Protein AF-A0AAN7QBL2-F1 (afdb_monomer)

Secondary structure (DSSP, 8-state):
------PPPPPHHHHHHIIIIIS--PPP-PPTT--HHHHHHHH--HHHHHHHHHHHHHHHHHHHHHHHHHHHHHHH-SEEEEEEEEEEEEES---SGGGGGSPPEEEEEEEEEESS--

Mean predicted aligned error: 13.09 Å

Structure (mmCIF, N/CA/C/O backbone):
data_AF-A0AAN7QBL2-F1
#
_entry.id   AF-A0AAN7QBL2-F1
#
loop_
_atom_site.group_PDB
_atom_site.id
_atom_site.type_symbol
_atom_site.label_atom_id
_atom_site.label_alt_id
_atom_site.label_comp_id
_atom_site.label_asym_id
_atom_site.label_entity_id
_atom_site.label_seq_id
_atom_site.pdbx_PDB_ins_code
_atom_site.Cartn_x
_atom_site.Cartn_y
_atom_site.Cartn_z
_atom_site.occupancy
_atom_site.B_iso_or_equiv
_atom_site.auth_seq_id
_atom_site.auth_comp_id
_atom_site.auth_asym_id
_atom_site.auth_atom_id
_atom_site.pdbx_PDB_model_num
ATOM 1 N N . MET A 1 1 ? 47.482 -22.258 -24.207 1.00 45.22 1 MET A N 1
ATOM 2 C CA . MET A 1 1 ? 46.278 -21.575 -24.718 1.00 45.22 1 MET A CA 1
ATOM 3 C C . MET A 1 1 ? 45.122 -22.535 -24.470 1.00 45.22 1 MET A C 1
ATOM 5 O O . MET A 1 1 ? 45.060 -23.550 -25.145 1.00 45.22 1 MET A O 1
ATOM 9 N N . GLN A 1 2 ? 44.365 -22.356 -23.384 1.00 45.69 2 GLN A N 1
ATOM 10 C CA . GLN A 1 2 ? 43.286 -23.287 -23.034 1.00 45.69 2 GLN A CA 1
ATOM 11 C C . GLN A 1 2 ? 42.063 -22.961 -23.891 1.00 45.69 2 GLN A C 1
ATOM 13 O O . GLN A 1 2 ? 41.596 -21.827 -23.910 1.00 45.69 2 GLN A O 1
ATOM 18 N N . GLU A 1 3 ? 41.617 -23.954 -24.648 1.00 55.25 3 GLU A N 1
ATOM 19 C CA . GLU A 1 3 ? 40.467 -23.899 -25.539 1.00 55.25 3 GLU A CA 1
ATOM 20 C C . GLU A 1 3 ? 39.198 -23.974 -24.677 1.00 55.25 3 GLU A C 1
ATOM 22 O O . GLU A 1 3 ? 38.855 -25.026 -24.136 1.00 55.25 3 GLU A O 1
ATOM 27 N N . GLU A 1 4 ? 38.542 -22.834 -24.446 1.00 60.00 4 GLU A N 1
ATOM 28 C CA . GLU A 1 4 ? 37.288 -22.801 -23.693 1.00 60.00 4 GLU A CA 1
ATOM 29 C C . GLU A 1 4 ? 36.194 -23.511 -24.497 1.00 60.00 4 GLU A C 1
ATOM 31 O O . GLU A 1 4 ? 35.662 -22.991 -25.480 1.00 60.00 4 GLU A O 1
ATOM 36 N N . ALA A 1 5 ? 35.861 -24.731 -24.072 1.00 66.69 5 ALA A N 1
ATOM 37 C CA . ALA A 1 5 ? 34.774 -25.516 -24.634 1.00 66.69 5 ALA A CA 1
ATOM 38 C C . ALA A 1 5 ? 33.476 -24.691 -24.667 1.00 66.69 5 ALA A C 1
ATOM 40 O O . ALA A 1 5 ? 33.054 -24.134 -23.650 1.00 66.69 5 ALA A O 1
ATOM 41 N N . ARG A 1 6 ? 32.821 -24.639 -25.836 1.00 64.56 6 ARG A N 1
ATOM 42 C CA . ARG A 1 6 ? 31.492 -24.033 -26.021 1.00 64.56 6 ARG A CA 1
ATOM 43 C C . ARG A 1 6 ? 30.502 -24.663 -25.039 1.00 64.56 6 ARG A C 1
ATOM 45 O O . ARG A 1 6 ? 29.994 -25.756 -25.275 1.00 64.56 6 ARG A O 1
ATOM 52 N N . LYS A 1 7 ? 30.226 -23.974 -23.931 1.00 76.50 7 LYS A N 1
ATOM 53 C CA . LYS A 1 7 ? 29.256 -24.421 -22.927 1.00 76.50 7 LYS A CA 1
ATOM 54 C C . LYS A 1 7 ? 27.856 -24.349 -23.535 1.00 76.50 7 LYS A C 1
ATOM 56 O O . LYS A 1 7 ? 27.382 -23.274 -23.894 1.00 76.50 7 LYS A O 1
ATOM 61 N N . THR A 1 8 ? 27.200 -25.496 -23.665 1.00 79.94 8 THR A N 1
ATOM 62 C CA . THR A 1 8 ? 25.793 -25.587 -24.066 1.00 79.94 8 THR A CA 1
ATOM 63 C C . THR A 1 8 ? 24.906 -24.951 -23.001 1.00 79.94 8 THR A C 1
ATOM 65 O O . THR A 1 8 ? 25.016 -25.287 -21.821 1.00 79.94 8 THR A O 1
ATOM 68 N N . ALA A 1 9 ? 24.019 -24.042 -23.411 1.00 81.56 9 ALA A N 1
ATOM 69 C CA . ALA A 1 9 ? 23.040 -23.443 -22.512 1.00 81.56 9 ALA A CA 1
ATOM 70 C C . ALA A 1 9 ? 22.058 -24.514 -22.015 1.00 81.56 9 ALA A C 1
ATOM 72 O O . ALA A 1 9 ? 21.479 -25.259 -22.806 1.00 81.56 9 ALA A O 1
ATOM 73 N N . VAL A 1 10 ? 21.878 -24.590 -20.698 1.00 84.38 10 VAL A N 1
ATOM 74 C CA . VAL A 1 10 ? 20.962 -25.537 -20.057 1.00 84.38 10 VAL A CA 1
ATOM 75 C C . VAL A 1 10 ? 19.639 -24.824 -19.745 1.00 84.38 10 VAL A C 1
ATOM 77 O O . VAL A 1 10 ? 19.665 -23.696 -19.248 1.00 84.38 10 VAL A O 1
ATOM 80 N N . PRO A 1 11 ? 18.474 -25.454 -19.989 1.00 89.62 11 PRO A N 1
ATOM 81 C CA . PRO A 1 11 ? 17.180 -24.903 -19.599 1.00 89.62 11 PRO A CA 1
ATOM 82 C C . PRO A 1 11 ? 17.080 -24.630 -18.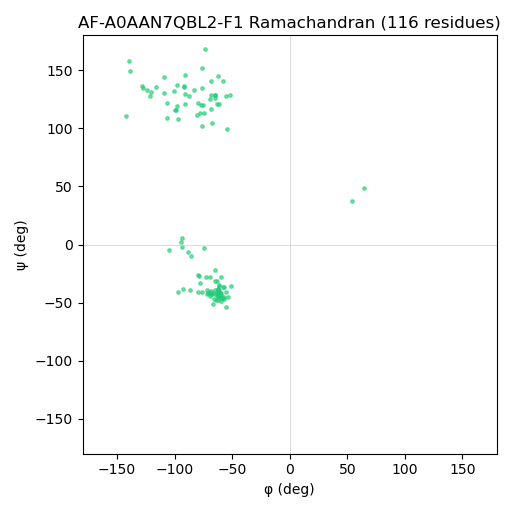091 1.00 89.62 11 PRO A C 1
ATOM 84 O O . PRO A 1 11 ? 17.481 -25.461 -17.273 1.00 89.62 11 PRO A O 1
ATOM 87 N N . TYR A 1 12 ? 16.449 -23.509 -17.721 1.00 87.38 12 TYR A N 1
ATOM 88 C CA . TYR A 1 12 ? 16.247 -23.094 -16.323 1.00 87.38 12 TYR A CA 1
ATOM 89 C C . TYR A 1 12 ? 15.643 -24.198 -15.441 1.00 87.38 12 TYR A C 1
ATOM 91 O O . TYR A 1 12 ? 16.026 -24.343 -14.285 1.00 87.38 12 TYR A O 1
ATOM 99 N N . LEU A 1 13 ? 14.740 -25.019 -15.990 1.00 88.75 13 LEU A N 1
ATOM 100 C CA . LEU A 1 13 ? 14.102 -26.113 -15.255 1.00 88.75 13 LEU A CA 1
ATOM 101 C C . LEU A 1 13 ? 15.109 -27.161 -14.756 1.00 88.75 13 LEU A C 1
ATOM 103 O O . LEU A 1 13 ? 14.988 -27.633 -13.629 1.00 88.75 13 LEU A O 1
ATOM 107 N N . ILE A 1 14 ? 16.098 -27.517 -15.583 1.00 90.00 14 ILE A N 1
ATOM 108 C CA . ILE A 1 14 ? 17.122 -28.507 -15.225 1.00 90.00 14 ILE A CA 1
ATOM 109 C C . ILE A 1 14 ? 18.028 -27.927 -14.138 1.00 90.00 14 ILE A C 1
ATOM 111 O O . ILE A 1 14 ? 18.271 -28.587 -13.132 1.00 90.00 14 ILE A O 1
ATOM 115 N N . TYR A 1 15 ? 18.444 -26.665 -14.294 1.00 88.38 15 TYR A N 1
ATOM 116 C CA . TYR A 1 15 ? 19.174 -25.930 -13.260 1.00 88.38 15 TYR A CA 1
ATOM 117 C C . TYR A 1 15 ? 18.398 -25.912 -11.933 1.00 88.38 15 TYR A C 1
ATOM 119 O O . TYR A 1 15 ? 18.903 -26.363 -10.911 1.00 88.38 15 TYR A O 1
ATOM 127 N N . TYR A 1 16 ? 17.138 -25.475 -11.945 1.00 88.25 16 TYR A N 1
ATOM 128 C CA . TYR A 1 16 ? 16.327 -25.366 -10.735 1.00 88.25 16 TYR A CA 1
ATOM 129 C C . TYR A 1 16 ? 16.148 -26.714 -10.022 1.00 88.25 16 TYR A C 1
ATOM 131 O O . TYR A 1 16 ? 16.293 -26.776 -8.803 1.00 88.25 16 TYR A O 1
ATOM 139 N N . ARG A 1 17 ? 15.881 -27.797 -10.767 1.00 89.25 17 ARG A N 1
ATOM 140 C CA . ARG A 1 17 ? 15.729 -29.149 -10.202 1.00 89.25 17 ARG A CA 1
ATOM 141 C C . ARG A 1 17 ? 17.014 -29.666 -9.571 1.00 89.25 17 ARG A C 1
ATOM 143 O O . ARG A 1 17 ? 16.974 -30.113 -8.434 1.00 89.25 17 ARG A O 1
ATOM 150 N N . ILE A 1 18 ? 18.153 -29.557 -10.258 1.00 90.38 18 ILE A N 1
ATOM 151 C CA . ILE A 1 18 ? 19.443 -30.025 -9.723 1.00 90.38 18 ILE A CA 1
ATOM 152 C C . ILE A 1 18 ? 19.749 -29.342 -8.387 1.00 90.38 18 ILE A C 1
ATOM 154 O O . ILE A 1 18 ? 20.087 -30.008 -7.413 1.00 90.38 18 ILE A O 1
ATOM 158 N N . PHE A 1 19 ? 19.589 -28.020 -8.318 1.00 89.06 19 PHE A N 1
ATOM 159 C CA . PHE A 1 19 ? 19.893 -27.266 -7.105 1.00 89.06 19 PHE A CA 1
ATOM 160 C C . PHE A 1 19 ? 18.879 -27.517 -5.985 1.00 89.06 19 PHE A C 1
ATOM 162 O O . PHE A 1 19 ? 19.279 -27.710 -4.838 1.00 89.06 19 PHE A O 1
ATOM 169 N N . LYS A 1 20 ? 17.582 -27.571 -6.304 1.00 87.50 20 LYS A N 1
ATOM 170 C CA . LYS A 1 20 ? 16.531 -27.755 -5.299 1.00 87.50 20 LYS A CA 1
ATOM 171 C C . LYS A 1 20 ? 16.417 -29.190 -4.791 1.00 87.50 20 LYS A C 1
ATOM 173 O O . LYS A 1 20 ? 16.209 -29.378 -3.603 1.00 87.50 20 LYS A O 1
ATOM 178 N N . GLU A 1 21 ? 16.522 -30.183 -5.666 1.00 86.81 21 GLU A N 1
ATOM 179 C CA . GLU A 1 21 ? 16.313 -31.599 -5.328 1.00 86.81 21 GLU A CA 1
ATOM 180 C C . GLU A 1 21 ? 17.640 -32.314 -5.052 1.00 86.81 21 GLU A C 1
ATOM 182 O O . GLU A 1 21 ? 17.733 -33.081 -4.101 1.00 86.81 21 GLU A O 1
ATOM 187 N N . GLY A 1 22 ? 18.683 -32.043 -5.845 1.00 85.19 22 GLY A N 1
ATOM 188 C CA . GLY A 1 22 ? 19.983 -32.712 -5.719 1.00 85.19 22 GLY A CA 1
ATOM 189 C C . GLY A 1 22 ? 20.863 -32.150 -4.602 1.00 85.19 22 GLY A C 1
ATOM 190 O O . GLY A 1 22 ? 21.498 -32.909 -3.877 1.00 85.19 22 GLY A O 1
ATOM 191 N N . TYR A 1 23 ? 20.881 -30.825 -4.439 1.00 89.12 23 TYR A N 1
ATOM 192 C CA . TYR A 1 23 ? 21.675 -30.149 -3.404 1.00 89.12 23 TYR A CA 1
ATOM 193 C C . TYR A 1 23 ? 20.838 -29.634 -2.225 1.00 89.12 23 TYR A C 1
ATOM 195 O O . TYR A 1 23 ? 21.404 -29.128 -1.259 1.00 89.12 23 TYR A O 1
ATOM 203 N N . ASN A 1 24 ? 19.505 -29.758 -2.289 1.00 86.00 24 ASN A N 1
ATOM 204 C CA . ASN A 1 24 ? 18.566 -29.223 -1.296 1.00 86.00 24 ASN A CA 1
ATOM 205 C C . ASN A 1 24 ? 18.751 -27.716 -1.020 1.00 86.00 24 ASN A C 1
ATOM 207 O O . ASN A 1 24 ? 18.639 -27.245 0.112 1.00 86.00 24 ASN A O 1
ATOM 211 N N . ILE A 1 25 ? 19.064 -26.945 -2.065 1.00 87.12 25 ILE A N 1
ATOM 212 C CA . ILE A 1 25 ? 19.252 -25.495 -1.989 1.00 87.12 25 ILE A CA 1
ATOM 213 C C . ILE A 1 25 ? 17.973 -24.811 -2.473 1.00 87.12 25 ILE A C 1
ATOM 215 O O . ILE A 1 25 ? 17.591 -24.905 -3.642 1.00 87.12 25 ILE A O 1
ATOM 219 N N . SER A 1 26 ? 17.306 -24.079 -1.580 1.00 79.94 26 SER A N 1
ATOM 220 C CA . SER A 1 26 ? 16.176 -23.226 -1.949 1.00 79.94 26 SER A CA 1
ATOM 221 C C . SER A 1 26 ? 16.655 -21.871 -2.470 1.00 79.94 26 SER A C 1
ATOM 223 O O . SER A 1 26 ? 17.457 -21.202 -1.821 1.0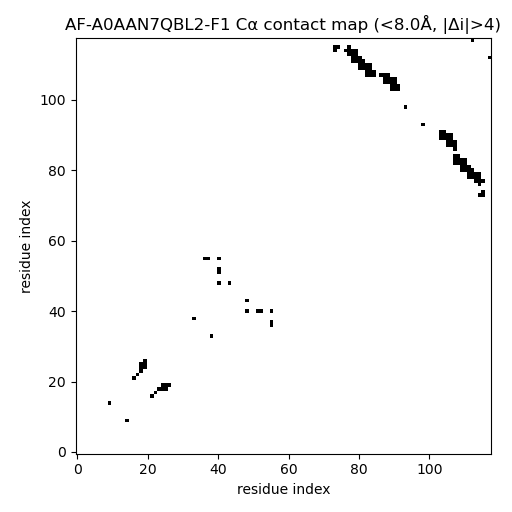0 79.94 26 SER A O 1
ATOM 225 N N . PHE A 1 27 ? 16.099 -21.414 -3.590 1.00 83.31 27 PHE A N 1
ATOM 226 C CA . PHE A 1 27 ? 16.314 -20.051 -4.073 1.00 83.31 27 PHE A CA 1
ATOM 227 C C . PHE A 1 27 ? 15.468 -19.061 -3.270 1.00 83.31 27 PHE A C 1
ATOM 229 O O . PHE A 1 27 ? 14.237 -19.152 -3.258 1.00 83.31 27 PHE A O 1
ATOM 236 N N . TYR A 1 28 ? 16.122 -18.100 -2.613 1.00 81.38 28 TYR A N 1
ATOM 237 C CA . TYR A 1 28 ? 15.425 -17.024 -1.918 1.00 81.38 28 TYR A CA 1
ATOM 238 C C . TYR A 1 28 ? 14.646 -16.176 -2.926 1.00 81.38 28 TYR A C 1
ATOM 240 O O . TYR A 1 28 ? 15.216 -15.606 -3.854 1.00 81.38 28 TYR A O 1
ATOM 248 N N . THR A 1 29 ? 13.331 -16.098 -2.740 1.00 76.75 29 THR A N 1
ATOM 249 C CA . THR A 1 29 ? 12.479 -15.183 -3.499 1.00 76.75 29 THR A CA 1
ATOM 250 C C . THR A 1 29 ? 12.237 -13.957 -2.626 1.00 76.75 29 THR A C 1
ATOM 252 O O . THR A 1 29 ? 11.613 -14.103 -1.570 1.00 76.75 29 THR A O 1
ATOM 255 N N . PRO A 1 30 ? 12.709 -12.761 -3.021 1.00 76.06 30 PRO A N 1
ATOM 256 C CA . PRO A 1 30 ? 12.432 -11.546 -2.271 1.00 76.06 30 PRO A CA 1
ATOM 257 C C . PRO A 1 30 ? 10.921 -11.372 -2.117 1.00 76.06 30 PRO A C 1
ATOM 259 O O . PRO A 1 30 ? 10.176 -11.428 -3.101 1.00 76.06 30 PRO A O 1
ATOM 262 N N . LYS A 1 31 ? 10.447 -11.176 -0.884 1.00 73.81 31 LYS A N 1
ATOM 263 C CA . LYS A 1 31 ? 9.030 -10.881 -0.655 1.00 73.81 31 LYS A CA 1
ATOM 264 C C . LYS A 1 31 ? 8.722 -9.522 -1.292 1.00 73.81 31 LYS A C 1
ATOM 266 O O . LYS A 1 31 ? 9.392 -8.535 -0.996 1.00 73.81 31 LYS A O 1
ATOM 271 N N . LYS A 1 32 ? 7.712 -9.457 -2.164 1.00 67.19 32 LYS A N 1
ATOM 272 C CA . LYS A 1 32 ? 7.228 -8.180 -2.712 1.00 67.19 32 LYS A CA 1
ATOM 273 C C . LYS A 1 32 ? 6.553 -7.367 -1.594 1.00 67.19 32 LYS A C 1
ATOM 275 O O . LYS A 1 32 ? 5.847 -7.947 -0.773 1.00 67.19 32 LYS A O 1
ATOM 280 N N . HIS A 1 33 ? 6.758 -6.046 -1.586 1.00 68.12 33 HIS A N 1
ATOM 281 C CA . HIS A 1 33 ? 6.155 -5.081 -0.645 1.00 68.12 33 HIS A CA 1
ATOM 282 C C . HIS A 1 33 ? 6.551 -5.249 0.835 1.00 68.12 33 HIS A C 1
ATOM 284 O O . HIS A 1 33 ? 5.699 -5.255 1.724 1.00 68.12 33 HIS A O 1
ATOM 290 N N . GLN A 1 34 ? 7.848 -5.369 1.126 1.00 75.38 34 GLN A N 1
ATOM 291 C CA . GLN A 1 34 ? 8.331 -5.260 2.505 1.00 75.38 34 GLN A CA 1
ATOM 292 C C . GLN A 1 34 ? 8.341 -3.793 2.950 1.00 75.38 34 GLN A C 1
ATOM 294 O O . GLN A 1 34 ? 8.797 -2.919 2.218 1.00 75.38 34 GLN A O 1
ATOM 299 N N . CYS A 1 35 ? 7.838 -3.525 4.155 1.00 87.50 35 CYS A N 1
ATOM 300 C CA . CYS A 1 35 ? 7.999 -2.217 4.778 1.00 87.50 35 CYS A CA 1
ATOM 301 C C . CYS A 1 35 ? 9.470 -2.032 5.164 1.00 87.50 35 CYS A C 1
ATOM 303 O O . CYS A 1 35 ? 10.013 -2.852 5.906 1.00 87.50 35 CYS A O 1
ATOM 305 N N . GLU A 1 36 ? 10.086 -0.948 4.691 1.00 87.31 36 GLU A N 1
ATOM 306 C CA . GLU A 1 36 ? 11.492 -0.621 4.958 1.00 87.31 36 GLU A CA 1
ATOM 307 C C . GLU A 1 36 ? 11.790 -0.567 6.457 1.00 87.31 36 GLU A C 1
ATOM 309 O O . GLU A 1 36 ? 12.791 -1.112 6.909 1.00 87.31 36 GLU A O 1
ATOM 314 N N . LEU A 1 37 ? 10.878 0.014 7.244 1.00 89.00 37 LEU A N 1
ATOM 315 C CA . LEU A 1 37 ? 11.040 0.154 8.688 1.00 89.00 37 LEU A CA 1
ATOM 316 C C . LEU A 1 37 ? 11.006 -1.203 9.408 1.00 89.00 37 LEU A C 1
ATOM 318 O O . LEU A 1 37 ? 11.823 -1.446 10.293 1.00 89.00 37 LEU A O 1
ATOM 322 N N . CYS A 1 38 ? 10.105 -2.108 9.013 1.00 89.19 38 CYS A N 1
ATOM 323 C CA . CYS A 1 38 ? 10.053 -3.456 9.584 1.00 89.19 38 CYS A CA 1
ATOM 324 C C . CYS A 1 38 ? 11.288 -4.280 9.206 1.00 89.19 38 CYS A C 1
ATOM 326 O O . CYS A 1 38 ? 11.854 -4.950 10.063 1.00 89.19 38 CYS A O 1
ATOM 328 N N . ALA A 1 39 ? 11.724 -4.205 7.945 1.00 89.44 39 ALA A N 1
ATOM 329 C CA . ALA A 1 39 ? 12.917 -4.911 7.482 1.00 89.44 39 ALA A CA 1
ATOM 330 C C . ALA A 1 39 ? 14.184 -4.393 8.183 1.00 89.44 39 ALA A C 1
ATOM 332 O O . ALA A 1 39 ? 15.001 -5.185 8.647 1.00 89.44 39 ALA A O 1
ATOM 333 N N . ALA A 1 40 ? 14.315 -3.070 8.325 1.00 88.06 40 ALA A N 1
ATOM 334 C CA . ALA A 1 40 ? 15.409 -2.451 9.065 1.00 88.06 40 ALA A CA 1
ATOM 335 C C . ALA A 1 40 ? 15.418 -2.897 10.534 1.00 88.06 40 ALA A C 1
ATOM 337 O O . ALA A 1 40 ? 16.479 -3.220 11.061 1.00 88.06 40 ALA A O 1
ATOM 338 N N . TYR A 1 41 ? 14.247 -2.988 11.176 1.00 89.81 41 TYR A N 1
ATOM 339 C CA . TYR A 1 41 ? 14.139 -3.483 12.548 1.00 89.81 41 TYR A CA 1
ATOM 340 C C . TYR A 1 41 ? 14.555 -4.948 12.690 1.00 89.81 41 TYR A C 1
ATOM 342 O O . TYR A 1 41 ? 15.250 -5.291 13.641 1.00 89.81 41 TYR A O 1
ATOM 350 N N . GLU A 1 42 ? 14.174 -5.823 11.757 1.00 88.19 42 GLU A N 1
ATOM 351 C CA . GLU A 1 42 ? 14.566 -7.238 11.798 1.00 88.19 42 GLU A CA 1
ATOM 352 C C . GLU A 1 42 ? 16.087 -7.424 11.684 1.00 88.19 42 GLU A C 1
ATOM 354 O O . GLU A 1 42 ? 16.655 -8.233 12.421 1.00 88.19 42 GLU A O 1
ATOM 359 N N . ILE A 1 43 ? 16.736 -6.647 10.809 1.00 88.25 43 ILE A N 1
ATOM 360 C CA . ILE A 1 43 ? 18.178 -6.729 10.521 1.00 88.25 43 ILE A CA 1
ATOM 361 C C . ILE A 1 43 ? 19.029 -6.028 11.599 1.00 88.25 43 ILE A C 1
ATOM 363 O O . ILE A 1 43 ? 20.186 -6.394 11.798 1.00 88.25 43 ILE A O 1
ATOM 367 N N . ALA A 1 44 ? 18.477 -5.036 12.302 1.00 88.31 44 ALA A N 1
ATOM 368 C CA . ALA A 1 44 ? 19.202 -4.210 13.266 1.00 88.31 44 ALA A CA 1
ATOM 369 C C . ALA A 1 44 ? 19.781 -4.993 14.464 1.00 88.31 44 ALA A C 1
ATOM 371 O O . ALA A 1 44 ? 19.167 -5.920 15.009 1.00 88.31 44 ALA A O 1
ATOM 372 N N . ASN A 1 45 ? 20.957 -4.553 14.926 1.00 90.38 45 ASN A N 1
ATOM 373 C CA . ASN A 1 45 ? 21.604 -5.055 16.139 1.00 90.38 45 ASN A CA 1
ATOM 374 C C . ASN A 1 45 ? 20.897 -4.538 17.403 1.00 90.38 45 ASN A C 1
ATOM 376 O O . ASN A 1 45 ? 20.089 -3.618 17.339 1.00 90.38 45 ASN A O 1
ATOM 380 N N . ALA A 1 46 ? 21.216 -5.090 18.578 1.00 86.56 46 ALA A N 1
ATOM 381 C CA . ALA A 1 46 ? 20.547 -4.726 19.835 1.00 86.56 46 ALA A CA 1
ATOM 382 C C . ALA A 1 46 ? 20.629 -3.221 20.180 1.00 86.56 46 ALA A C 1
ATOM 384 O O . ALA A 1 46 ? 19.659 -2.659 20.680 1.00 86.56 46 ALA A O 1
ATOM 385 N N . SER A 1 47 ? 21.759 -2.567 19.881 1.00 86.44 47 SER A N 1
ATOM 386 C CA . SER A 1 47 ? 21.935 -1.121 20.091 1.00 86.44 47 SER A CA 1
ATOM 387 C C . SER A 1 47 ? 21.021 -0.309 19.174 1.00 86.44 47 SER A C 1
ATOM 389 O O . SER A 1 47 ? 20.239 0.512 19.646 1.00 86.44 47 SER A O 1
ATOM 391 N N . ASP A 1 48 ? 21.062 -0.605 17.875 1.00 85.38 48 ASP A N 1
ATOM 392 C CA . ASP A 1 48 ? 20.273 0.102 16.866 1.00 85.38 48 ASP A CA 1
ATOM 393 C C . ASP A 1 48 ? 18.778 -0.136 17.083 1.00 85.38 48 ASP A C 1
ATOM 395 O O . ASP A 1 48 ? 17.992 0.802 17.001 1.00 85.38 48 ASP A O 1
ATOM 399 N N . LYS A 1 49 ? 18.386 -1.367 17.454 1.00 88.44 49 LYS A N 1
ATOM 400 C CA . LYS A 1 49 ? 17.009 -1.729 17.816 1.00 88.44 49 LYS A CA 1
ATOM 401 C C . LYS A 1 49 ? 16.456 -0.830 18.902 1.00 88.44 49 LYS A C 1
ATOM 403 O O . LYS A 1 49 ? 15.338 -0.365 18.734 1.00 88.44 49 LYS A O 1
ATOM 408 N N . ASN A 1 50 ? 17.211 -0.551 19.963 1.00 87.38 50 ASN A N 1
ATOM 409 C CA . ASN A 1 50 ? 16.751 0.334 21.036 1.00 87.38 50 ASN A CA 1
ATOM 410 C C . ASN A 1 50 ? 16.462 1.756 20.531 1.00 87.38 50 ASN A C 1
ATOM 412 O O . ASN A 1 50 ? 15.500 2.375 20.981 1.00 87.38 50 ASN A O 1
ATOM 416 N N . GLU A 1 51 ? 17.236 2.251 19.564 1.00 88.56 51 GLU A N 1
ATOM 417 C CA . GLU A 1 51 ? 17.030 3.572 18.963 1.00 88.56 51 GLU A CA 1
ATOM 418 C C . GLU A 1 51 ? 15.785 3.612 18.059 1.00 88.56 51 GLU A C 1
ATOM 420 O O . GLU A 1 51 ? 14.976 4.541 18.124 1.00 88.56 51 GLU A O 1
ATOM 425 N N . ILE A 1 52 ? 15.580 2.576 17.240 1.00 89.50 52 ILE A N 1
ATOM 426 C CA . ILE A 1 52 ? 14.438 2.499 16.314 1.00 89.50 52 ILE A CA 1
ATOM 427 C C . ILE A 1 52 ? 13.164 1.926 16.955 1.00 89.50 52 ILE A C 1
ATOM 429 O O . ILE A 1 52 ? 12.095 2.025 16.345 1.00 89.50 52 ILE A O 1
ATOM 433 N N . ASN A 1 53 ? 13.239 1.369 18.172 1.00 91.25 53 ASN A N 1
ATOM 434 C CA . ASN A 1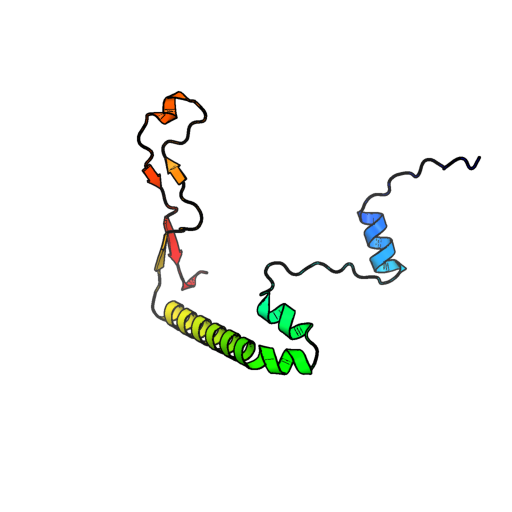 53 ? 12.130 0.666 18.825 1.00 91.25 53 ASN A CA 1
ATOM 435 C C . ASN A 1 53 ? 10.891 1.550 18.958 1.00 91.25 53 ASN A C 1
ATOM 437 O O . ASN A 1 53 ? 9.802 1.145 18.566 1.00 91.25 53 ASN A O 1
ATOM 441 N N . GLY A 1 54 ? 11.060 2.802 19.392 1.00 92.12 54 GLY A N 1
ATOM 442 C CA . GLY A 1 54 ? 9.932 3.726 19.531 1.00 92.12 54 GLY A CA 1
ATOM 443 C C . GLY A 1 54 ? 9.221 4.018 18.202 1.00 92.12 54 GLY A C 1
ATOM 444 O O . GLY A 1 54 ? 7.995 4.128 18.154 1.00 92.12 54 GLY A O 1
ATOM 445 N N . ARG A 1 55 ? 9.964 4.100 17.087 1.00 91.50 55 ARG A N 1
ATOM 446 C CA . ARG A 1 55 ? 9.367 4.268 15.748 1.00 91.50 55 ARG A CA 1
ATOM 447 C C . ARG A 1 55 ? 8.671 2.990 15.283 1.00 91.50 55 ARG A C 1
ATOM 449 O O . ARG A 1 55 ? 7.602 3.073 14.680 1.00 91.50 55 ARG A O 1
ATOM 456 N N . TYR A 1 56 ? 9.258 1.834 15.575 1.00 92.56 56 TYR A N 1
ATOM 457 C CA . TYR A 1 56 ? 8.707 0.523 15.243 1.00 92.56 56 TYR A CA 1
ATOM 458 C C . TYR A 1 56 ? 7.405 0.225 15.993 1.00 92.56 56 TYR A C 1
ATOM 460 O O . TYR A 1 56 ? 6.412 -0.136 15.363 1.00 92.56 56 TYR A O 1
ATOM 468 N N . GLU A 1 57 ? 7.366 0.459 17.302 1.00 93.62 57 GLU A N 1
ATOM 469 C CA . GLU A 1 57 ? 6.164 0.298 18.125 1.00 93.62 57 GLU A CA 1
ATOM 470 C C . GLU A 1 57 ? 5.043 1.228 17.659 1.00 93.62 57 GLU A C 1
ATOM 472 O O . GLU A 1 57 ? 3.906 0.793 17.472 1.00 93.62 57 GLU A O 1
ATOM 477 N N . LYS A 1 58 ? 5.365 2.497 17.371 1.00 94.88 58 LYS A N 1
ATOM 478 C CA . LYS A 1 58 ? 4.391 3.444 16.816 1.00 94.88 58 LYS A CA 1
ATOM 479 C C . LYS A 1 58 ? 3.858 2.989 15.456 1.00 94.88 58 LYS A C 1
ATOM 481 O O . LYS A 1 58 ? 2.654 3.076 15.223 1.00 94.88 58 LYS A O 1
ATOM 486 N N . HIS A 1 59 ? 4.727 2.511 14.564 1.00 93.56 59 HIS A N 1
ATOM 487 C CA . HIS A 1 59 ? 4.325 1.975 13.263 1.00 93.56 59 HIS A CA 1
ATOM 488 C C . HIS A 1 59 ? 3.362 0.790 13.420 1.00 93.56 59 HIS A C 1
ATOM 490 O O . HIS A 1 59 ? 2.323 0.747 12.761 1.00 93.56 59 HIS A O 1
ATOM 496 N N . TRP A 1 60 ? 3.678 -0.142 14.322 1.00 92.25 60 TRP A N 1
ATOM 497 C CA . TRP A 1 60 ? 2.819 -1.285 14.626 1.00 92.25 60 TRP A CA 1
ATOM 498 C C . TRP A 1 60 ? 1.467 -0.872 15.195 1.00 92.25 60 TRP A C 1
ATOM 500 O O . TRP A 1 60 ? 0.440 -1.344 14.712 1.00 92.25 60 TRP A O 1
ATOM 510 N N . LEU A 1 61 ? 1.453 0.065 16.143 1.00 94.94 61 LEU A N 1
ATOM 511 C CA . LEU A 1 61 ? 0.216 0.595 16.705 1.00 94.94 61 LEU A CA 1
ATOM 512 C C . LEU A 1 61 ? -0.659 1.240 15.622 1.00 94.94 61 LEU A C 1
ATOM 514 O O . LEU A 1 61 ? -1.843 0.938 15.518 1.00 94.94 61 LEU A O 1
ATOM 518 N N . GLN A 1 62 ? -0.085 2.101 14.779 1.00 93.06 62 GLN A N 1
ATOM 519 C CA . GLN A 1 62 ? -0.820 2.757 13.692 1.00 93.06 62 GLN A CA 1
ATOM 520 C C . GLN A 1 62 ? -1.380 1.755 12.681 1.00 93.06 62 GLN A C 1
ATOM 522 O O . GLN A 1 62 ? -2.503 1.912 12.203 1.00 93.06 62 GLN A O 1
ATOM 527 N N . LYS A 1 63 ? -0.608 0.714 12.368 1.00 92.62 63 LYS A N 1
ATOM 528 C CA . LYS A 1 63 ? -1.027 -0.379 11.491 1.00 92.62 63 LYS A CA 1
ATOM 529 C C . LYS A 1 63 ? -2.232 -1.123 12.064 1.00 92.62 63 LYS A C 1
ATOM 531 O O . LYS A 1 63 ? -3.172 -1.388 11.317 1.00 92.62 63 LYS A O 1
ATOM 536 N N . ASP A 1 64 ? -2.226 -1.433 13.355 1.00 94.75 64 ASP A N 1
ATOM 537 C CA . ASP A 1 64 ? -3.346 -2.125 13.996 1.00 94.75 64 ASP A CA 1
ATOM 538 C C . ASP A 1 64 ? -4.578 -1.229 14.121 1.00 94.75 64 ASP A C 1
ATOM 540 O O . ASP A 1 64 ? -5.675 -1.667 13.781 1.00 94.75 64 ASP A O 1
ATOM 544 N N . LEU A 1 65 ? -4.405 0.048 14.473 1.00 94.75 65 LEU A N 1
ATOM 5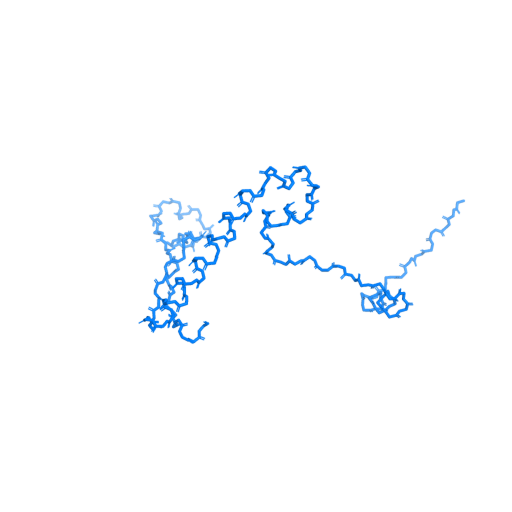45 C CA . LEU A 1 65 ? -5.499 1.023 14.474 1.00 94.75 65 LEU A CA 1
ATOM 546 C C . LEU A 1 65 ? -6.130 1.165 13.082 1.00 94.75 65 LEU A C 1
ATOM 548 O O . LEU A 1 65 ? -7.347 1.100 12.947 1.00 94.75 65 LEU A O 1
ATOM 552 N N . SER A 1 66 ? -5.318 1.281 12.028 1.00 91.69 66 SER A N 1
ATOM 553 C CA . SER A 1 66 ? -5.817 1.373 10.650 1.00 91.69 66 SER A CA 1
ATOM 554 C C . SER A 1 66 ? -6.586 0.119 10.221 1.00 91.69 66 SER A C 1
ATOM 556 O O . SER A 1 66 ? -7.599 0.219 9.530 1.00 91.69 66 SER A O 1
ATOM 558 N N . ARG A 1 67 ? -6.133 -1.069 10.636 1.00 91.50 67 ARG A N 1
ATOM 559 C CA . ARG A 1 67 ? -6.833 -2.332 10.364 1.00 91.50 67 ARG A CA 1
ATOM 560 C C . ARG A 1 67 ? -8.149 -2.432 11.121 1.00 91.50 67 ARG A C 1
ATOM 562 O O . ARG A 1 67 ? -9.123 -2.901 10.540 1.00 91.50 67 ARG A O 1
ATOM 569 N N . LEU A 1 68 ? -8.167 -1.983 12.374 1.00 93.31 68 LEU A N 1
ATOM 570 C CA . LEU A 1 68 ? -9.364 -1.959 13.203 1.00 93.31 68 LEU A CA 1
ATOM 571 C C . LEU A 1 68 ? -10.429 -1.040 12.596 1.00 93.31 68 LEU A C 1
ATOM 573 O O . LEU A 1 68 ? -11.568 -1.463 12.434 1.00 93.31 68 LEU A O 1
ATOM 577 N N . GLU A 1 69 ? -10.057 0.180 12.201 1.00 89.50 69 GLU A N 1
ATOM 578 C CA . GLU A 1 69 ? -10.986 1.102 11.536 1.00 89.50 69 GLU A CA 1
ATOM 579 C C . GLU A 1 69 ? -11.476 0.532 10.201 1.00 89.50 69 GLU A C 1
ATOM 581 O O . GLU A 1 69 ? -12.678 0.476 9.969 1.00 89.50 69 GLU A O 1
ATOM 586 N N . LYS A 1 70 ? -10.585 -0.049 9.384 1.00 86.56 70 LYS A N 1
ATOM 587 C CA . LYS A 1 70 ? -10.994 -0.731 8.145 1.00 86.56 70 LYS A CA 1
ATOM 588 C C . LYS A 1 70 ? -11.993 -1.868 8.399 1.00 86.56 70 LYS A C 1
ATOM 590 O O . LYS A 1 70 ? -12.866 -2.112 7.569 1.00 86.56 70 LYS A O 1
ATOM 595 N N . GLN A 1 71 ? -11.846 -2.608 9.496 1.00 88.06 71 GLN A N 1
ATOM 596 C CA . GLN A 1 71 ? -12.778 -3.677 9.847 1.00 88.06 71 GLN A CA 1
ATOM 597 C C . GLN A 1 71 ? -14.150 -3.116 10.235 1.00 88.06 71 GLN A C 1
ATOM 599 O O . GLN A 1 71 ? -15.157 -3.614 9.740 1.00 88.06 71 GLN A O 1
ATOM 604 N N . LYS A 1 72 ? -14.189 -2.036 11.023 1.00 87.69 72 LYS A N 1
ATOM 605 C CA . LYS A 1 72 ? -15.434 -1.317 11.332 1.00 87.69 72 LYS A CA 1
ATOM 606 C C . LYS A 1 72 ? -16.106 -0.777 10.066 1.00 87.69 72 LYS A C 1
ATOM 608 O O . LYS A 1 72 ? -17.317 -0.913 9.906 1.00 87.69 72 LYS A O 1
ATOM 613 N N . ASP A 1 73 ? -15.326 -0.236 9.131 1.00 84.38 73 ASP A N 1
ATOM 614 C CA . ASP A 1 73 ? -15.845 0.275 7.858 1.00 84.38 73 ASP A CA 1
ATOM 615 C C . ASP A 1 73 ? -16.490 -0.834 7.017 1.00 84.38 73 ASP A C 1
ATOM 617 O O . ASP A 1 73 ? -17.543 -0.620 6.418 1.00 84.38 73 ASP A O 1
ATOM 621 N N . LYS A 1 74 ? -15.910 -2.044 7.014 1.00 83.50 74 LYS A N 1
ATOM 622 C CA . LYS A 1 74 ? -16.499 -3.217 6.343 1.00 83.50 74 LYS A CA 1
ATOM 623 C C . LYS A 1 74 ? -17.841 -3.647 6.939 1.00 83.50 74 LYS A C 1
ATOM 625 O O . LYS A 1 74 ? -18.674 -4.200 6.222 1.00 83.50 74 LYS A O 1
ATOM 630 N N . GLU A 1 75 ? -18.040 -3.437 8.235 1.00 83.12 75 GLU A N 1
ATOM 631 C CA . GLU A 1 75 ? -19.293 -3.766 8.921 1.00 83.12 75 GLU A CA 1
ATOM 632 C C . GLU A 1 75 ? -20.383 -2.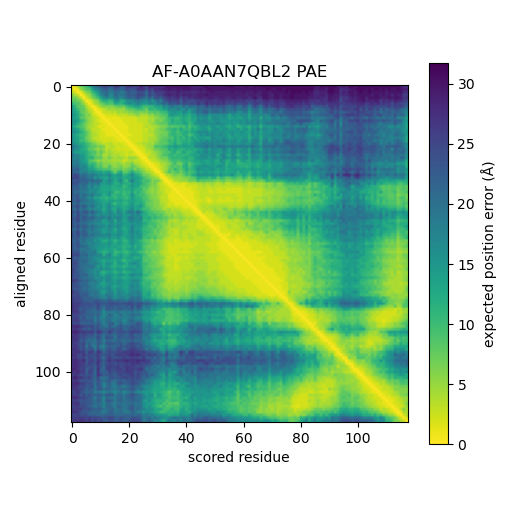719 8.641 1.00 83.12 75 GLU A C 1
ATOM 634 O O . GLU A 1 75 ? -2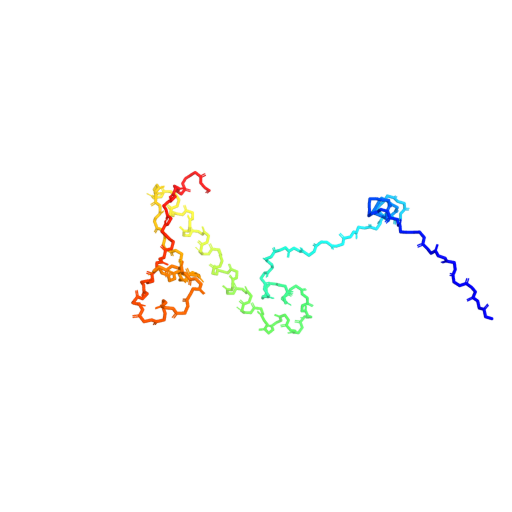1.559 -3.070 8.538 1.00 83.12 75 GLU A O 1
ATOM 639 N N . CYS A 1 76 ? -19.995 -1.451 8.466 1.00 78.81 76 CYS A N 1
ATOM 640 C CA . CYS A 1 76 ? -20.913 -0.318 8.341 1.00 78.81 76 CYS A CA 1
ATOM 641 C C . CYS A 1 76 ? -21.295 0.031 6.890 1.00 78.81 76 CYS A C 1
ATOM 643 O O . CYS A 1 76 ? -22.447 0.378 6.626 1.00 78.81 76 CYS A O 1
ATOM 645 N N . ALA A 1 77 ? -20.359 -0.056 5.939 1.00 72.44 77 ALA A N 1
ATOM 646 C CA . ALA A 1 77 ? -20.551 0.429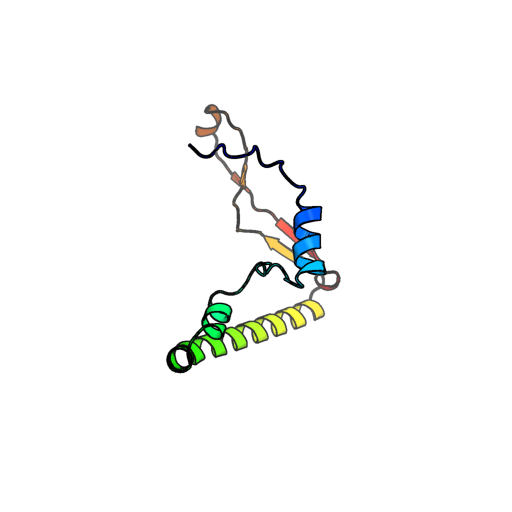 4.573 1.00 72.44 77 ALA A CA 1
ATOM 647 C C . ALA A 1 77 ? -20.501 -0.693 3.527 1.00 72.44 77 ALA A C 1
ATOM 649 O O . ALA A 1 77 ? -19.613 -1.544 3.528 1.00 72.44 77 ALA A O 1
ATOM 650 N N . ASP A 1 78 ? -21.439 -0.654 2.578 1.00 73.38 78 ASP A N 1
ATOM 651 C CA . ASP A 1 78 ? -21.503 -1.628 1.484 1.00 73.38 78 ASP A CA 1
ATOM 652 C C . ASP A 1 78 ? -20.628 -1.237 0.292 1.00 73.38 78 ASP A C 1
ATOM 654 O O . ASP A 1 78 ? -19.977 -2.099 -0.293 1.00 73.38 78 ASP A O 1
ATOM 658 N N . PHE A 1 79 ? -20.575 0.050 -0.063 1.00 84.00 79 PHE A N 1
ATOM 659 C CA . PHE A 1 79 ? -19.885 0.545 -1.257 1.00 84.00 79 PHE A CA 1
ATOM 660 C C . PHE A 1 79 ? -18.931 1.685 -0.920 1.00 84.00 79 PHE A C 1
ATOM 662 O O . PHE A 1 79 ? -19.290 2.613 -0.198 1.00 84.00 79 PHE A O 1
ATOM 669 N N . VAL A 1 80 ? -17.730 1.638 -1.495 1.00 85.75 80 VAL A N 1
ATOM 670 C CA . VAL A 1 80 ? -16.730 2.704 -1.389 1.00 85.75 80 VAL A CA 1
ATOM 671 C C . VAL A 1 80 ? -16.393 3.205 -2.778 1.00 85.75 80 VAL A C 1
ATOM 673 O O . VAL A 1 80 ? -16.111 2.426 -3.688 1.00 85.75 80 VAL A O 1
ATOM 676 N N . ALA A 1 81 ? -16.413 4.526 -2.914 1.00 88.38 81 ALA A N 1
ATOM 677 C CA . ALA A 1 81 ? -16.022 5.243 -4.110 1.00 88.38 81 ALA A CA 1
ATOM 678 C C . ALA A 1 81 ? -14.662 5.910 -3.868 1.00 88.38 81 ALA A C 1
ATOM 680 O O . ALA A 1 81 ? -14.516 6.701 -2.937 1.00 88.38 81 ALA A O 1
ATOM 681 N N . VAL A 1 82 ? -13.662 5.580 -4.686 1.00 87.88 82 VAL A N 1
ATOM 682 C CA . VAL A 1 82 ? -12.288 6.079 -4.550 1.00 87.88 82 VAL A CA 1
ATOM 683 C C . VAL A 1 82 ? -11.823 6.685 -5.865 1.00 87.88 82 VAL A C 1
ATOM 685 O O . VAL A 1 82 ? -11.978 6.083 -6.927 1.00 87.88 82 VAL A O 1
ATOM 688 N N . TYR A 1 83 ? -11.204 7.860 -5.777 1.00 88.94 83 TYR A N 1
ATOM 689 C CA . TYR A 1 83 ? -10.376 8.398 -6.850 1.00 88.94 83 TYR A CA 1
ATOM 690 C C . TYR A 1 83 ? -8.932 7.948 -6.638 1.00 88.94 83 TYR A C 1
ATOM 692 O O . TYR A 1 83 ? -8.335 8.246 -5.604 1.00 88.94 83 TYR A O 1
ATOM 700 N N . ASP A 1 84 ? -8.368 7.241 -7.612 1.00 83.75 84 ASP A N 1
ATOM 701 C CA . ASP A 1 84 ? -6.941 6.942 -7.627 1.00 83.75 84 ASP A CA 1
ATOM 702 C C . ASP A 1 84 ? -6.166 8.178 -8.107 1.00 83.75 84 ASP A C 1
ATOM 704 O O . ASP A 1 84 ? -6.287 8.619 -9.253 1.00 83.75 84 ASP A O 1
ATOM 708 N N . LEU A 1 85 ? -5.393 8.755 -7.185 1.00 81.06 85 LEU A N 1
ATOM 709 C CA . LEU A 1 85 ? -4.578 9.948 -7.408 1.00 81.06 85 LEU A CA 1
ATOM 710 C C . LEU A 1 85 ? -3.126 9.617 -7.786 1.00 81.06 85 LEU A C 1
ATOM 712 O O . LEU A 1 85 ? -2.326 10.535 -7.958 1.00 81.06 85 LEU A O 1
ATOM 716 N N . GLN A 1 86 ? -2.755 8.337 -7.910 1.00 72.75 86 GLN A N 1
ATOM 717 C CA . GLN A 1 86 ? -1.375 7.946 -8.211 1.00 72.75 86 GLN A CA 1
ATOM 718 C C . GLN A 1 86 ? -0.944 8.323 -9.630 1.00 72.75 86 GLN A C 1
ATOM 720 O O . GLN A 1 86 ? 0.244 8.529 -9.878 1.00 72.75 86 GLN A O 1
ATOM 725 N N . THR A 1 87 ? -1.869 8.405 -10.589 1.00 69.88 87 THR A N 1
ATOM 726 C CA . THR A 1 87 ? -1.545 8.808 -11.963 1.00 69.88 87 THR A CA 1
ATOM 727 C C . THR A 1 87 ? -2.651 9.668 -12.551 1.00 69.88 87 THR A C 1
ATOM 729 O O . THR A 1 87 ? -3.739 9.191 -12.861 1.00 69.88 87 THR A O 1
ATOM 732 N N . VAL A 1 88 ? -2.340 10.949 -12.744 1.00 76.62 88 VAL A N 1
ATOM 733 C CA . VAL A 1 88 ? -3.198 11.880 -13.478 1.00 76.62 88 VAL A CA 1
ATOM 734 C C . VAL A 1 88 ? -3.068 11.585 -14.966 1.00 76.62 88 VAL A C 1
ATOM 736 O O . VAL A 1 88 ? -1.972 11.663 -15.523 1.00 76.62 88 VAL A O 1
ATOM 739 N N . LEU A 1 89 ? -4.179 11.243 -15.616 1.00 81.56 89 LEU A N 1
ATOM 740 C CA . LEU A 1 89 ? -4.207 10.967 -17.046 1.00 81.56 89 LEU A CA 1
ATOM 741 C C . LEU A 1 89 ? -4.657 12.228 -17.792 1.00 81.56 89 LEU A C 1
ATOM 743 O O . LEU A 1 89 ? -5.833 12.586 -17.720 1.00 81.56 89 LEU A O 1
ATOM 747 N N . PRO A 1 90 ? -3.761 12.923 -18.513 1.00 83.62 90 PRO A N 1
ATOM 748 C CA . PRO A 1 90 ? -4.180 14.027 -19.359 1.00 83.62 90 PRO A CA 1
ATOM 749 C C . PRO A 1 90 ? -5.004 13.491 -20.537 1.00 83.62 90 PRO A C 1
ATOM 751 O O . PRO A 1 90 ? -4.569 12.586 -21.253 1.00 83.62 90 PRO A O 1
ATOM 754 N N . CYS A 1 91 ? -6.186 14.065 -20.744 1.00 81.56 91 CYS A N 1
ATOM 755 C CA . CYS A 1 91 ? -7.081 13.771 -21.856 1.00 81.56 91 CYS A CA 1
ATOM 756 C C . CYS A 1 91 ? -7.394 15.073 -22.614 1.00 81.56 91 CYS A C 1
ATOM 758 O O . CYS A 1 91 ? -7.708 16.075 -21.965 1.00 81.56 91 CYS A O 1
ATOM 760 N N . PRO A 1 92 ? -7.319 15.101 -23.956 1.00 83.06 92 PRO A N 1
ATOM 761 C CA . PRO A 1 92 ? -7.047 13.974 -24.856 1.00 83.06 92 PRO A CA 1
ATOM 762 C C . PRO A 1 92 ? -5.570 13.550 -24.882 1.00 83.06 92 PRO A C 1
ATOM 764 O O . PRO A 1 92 ? -4.670 14.360 -24.649 1.00 83.06 92 PRO A O 1
ATOM 767 N N . ARG A 1 93 ? -5.325 12.264 -25.161 1.00 72.69 93 ARG A N 1
ATOM 768 C CA . ARG A 1 93 ? -3.982 11.677 -25.259 1.00 72.69 93 ARG A CA 1
ATOM 769 C C . ARG A 1 93 ? -3.656 11.398 -26.722 1.00 72.69 93 ARG A C 1
ATOM 771 O O . ARG A 1 93 ? -4.193 10.462 -27.294 1.00 72.69 93 ARG A O 1
ATOM 778 N N . GLU A 1 94 ? -2.738 12.174 -27.284 1.00 75.50 94 GLU A N 1
ATOM 779 C CA . GLU A 1 94 ? -2.256 12.020 -28.659 1.00 75.50 94 GLU A CA 1
ATOM 780 C C . GLU A 1 94 ? -0.732 12.220 -28.685 1.00 75.50 94 GLU A C 1
ATOM 782 O O . GLU A 1 94 ? -0.186 12.958 -27.861 1.00 75.50 94 GLU A O 1
ATOM 787 N N . SER A 1 95 ? -0.028 11.560 -29.608 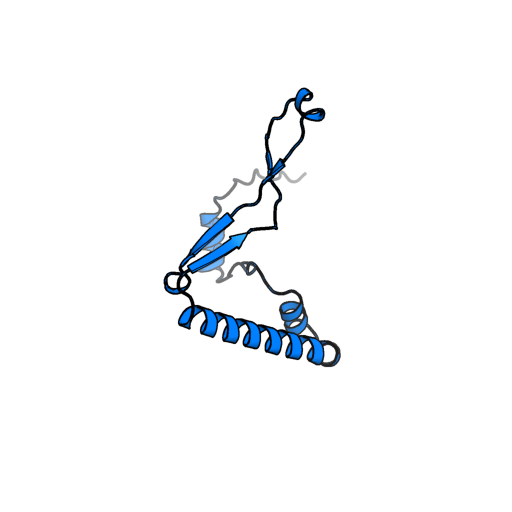1.00 71.31 95 SER A N 1
ATOM 788 C CA . SER A 1 95 ? 1.438 11.642 -29.734 1.00 71.31 95 SER A CA 1
ATOM 789 C C . SER A 1 95 ? 1.923 12.705 -30.729 1.00 71.31 95 SER A C 1
ATOM 791 O O . SER A 1 95 ? 3.117 12.780 -31.013 1.00 71.31 95 SER A O 1
ATOM 793 N N . THR A 1 96 ? 1.021 13.510 -31.291 1.00 76.38 96 THR A N 1
ATOM 794 C CA . THR A 1 96 ? 1.342 14.551 -32.278 1.00 76.38 96 THR A CA 1
ATOM 795 C C . THR A 1 96 ? 1.620 15.903 -31.615 1.00 76.38 96 THR A C 1
ATOM 797 O O . THR A 1 96 ? 1.019 16.270 -30.605 1.00 76.38 96 THR A O 1
ATOM 800 N N . SER A 1 97 ? 2.542 16.679 -32.192 1.00 71.12 97 SER A N 1
ATOM 801 C CA . SER A 1 97 ? 2.972 17.982 -31.655 1.00 71.12 97 SER A CA 1
ATOM 802 C C . SER A 1 97 ? 1.864 19.042 -31.646 1.00 71.12 97 SER A C 1
ATOM 804 O O . SER A 1 97 ? 1.905 19.969 -30.839 1.00 71.12 97 SER A O 1
ATOM 806 N N . THR A 1 98 ? 0.837 18.887 -32.483 1.00 70.69 98 THR A N 1
ATOM 807 C CA . THR A 1 98 ? -0.336 19.771 -32.566 1.00 70.69 98 THR A CA 1
ATOM 808 C C . THR A 1 98 ? -1.108 19.853 -31.247 1.00 70.69 98 THR A C 1
ATOM 810 O O . THR A 1 98 ? -1.697 20.883 -30.930 1.00 70.69 98 THR A O 1
ATOM 813 N N . PHE A 1 99 ? -1.047 18.793 -30.437 1.00 68.38 99 PHE A N 1
ATOM 814 C CA . PHE A 1 99 ? -1.708 18.706 -29.135 1.00 68.38 99 PHE A CA 1
ATOM 815 C C . PHE A 1 99 ? -1.039 19.528 -28.025 1.00 68.38 99 PHE A C 1
ATOM 817 O O . PHE A 1 99 ? -1.548 19.585 -26.905 1.00 68.38 99 PHE A O 1
ATOM 824 N N . PHE A 1 100 ? 0.087 20.188 -28.314 1.00 69.25 100 PHE A N 1
ATOM 825 C CA . PHE A 1 100 ? 0.719 21.131 -27.390 1.00 69.25 100 PHE A CA 1
ATOM 826 C C . PHE A 1 100 ? -0.158 22.364 -27.117 1.00 69.25 100 PHE A C 1
ATOM 828 O O . PHE A 1 100 ? -0.135 22.896 -26.012 1.00 69.25 100 PHE A O 1
ATOM 835 N N . TYR A 1 101 ? -0.964 22.783 -28.096 1.00 79.56 101 TYR A N 1
ATOM 836 C CA . TYR A 1 101 ? -1.811 23.978 -27.999 1.00 79.56 101 TYR A CA 1
ATOM 837 C C . TYR A 1 101 ? -3.239 23.688 -27.522 1.00 79.56 101 TYR A C 1
ATOM 839 O O . TYR A 1 101 ? -4.033 24.611 -27.355 1.00 79.56 101 TYR A O 1
ATOM 847 N N . VAL A 1 102 ? -3.579 22.416 -27.298 1.00 79.50 102 VAL A N 1
ATOM 848 C CA . VAL A 1 102 ? -4.909 22.004 -26.841 1.00 79.50 102 VAL A CA 1
ATOM 849 C C . VAL A 1 102 ? -4.923 21.932 -25.316 1.00 79.50 102 VAL A C 1
ATOM 851 O O . VAL A 1 102 ? -4.010 21.381 -24.698 1.00 79.50 102 VAL A O 1
ATOM 854 N N . SER A 1 103 ? -5.975 22.466 -24.695 1.00 79.69 103 SER A N 1
ATOM 855 C CA . SER A 1 103 ? -6.186 22.350 -23.251 1.00 79.69 103 SER A CA 1
ATOM 856 C C . SER A 1 103 ? -6.341 20.883 -22.849 1.00 79.69 103 SER A C 1
ATOM 858 O O . SER A 1 103 ? -7.242 20.191 -23.320 1.00 79.69 103 SER A O 1
ATOM 860 N N . LYS A 1 104 ? -5.462 20.409 -21.963 1.00 84.00 104 LYS A N 1
ATOM 861 C CA . LYS A 1 104 ? -5.506 19.046 -21.422 1.00 84.00 104 LYS A CA 1
ATOM 862 C C . LYS A 1 104 ? -6.335 19.036 -20.143 1.00 84.00 104 LYS A C 1
ATOM 864 O O . LYS A 1 104 ? -6.091 19.837 -19.244 1.00 84.00 104 LYS A O 1
ATOM 869 N N . LEU A 1 105 ? -7.292 18.119 -20.062 1.00 85.94 105 LEU A N 1
ATOM 870 C CA . LEU A 1 105 ? -8.063 17.853 -18.854 1.00 85.94 105 LEU A CA 1
ATOM 871 C C . LEU A 1 105 ? -7.385 16.752 -18.048 1.00 85.94 105 LEU A C 1
ATOM 873 O O . LEU A 1 105 ? -6.970 15.732 -18.594 1.00 85.94 105 LEU A O 1
ATOM 877 N N . ASN A 1 106 ? -7.306 16.954 -16.739 1.00 85.88 106 ASN A N 1
ATOM 878 C CA . ASN A 1 106 ? -6.820 15.942 -15.814 1.00 85.88 106 ASN A CA 1
ATOM 879 C C . ASN A 1 106 ? -7.950 14.958 -15.520 1.00 85.88 106 ASN A C 1
ATOM 881 O O . ASN A 1 106 ? -8.943 15.318 -14.888 1.00 85.88 106 ASN A O 1
ATOM 885 N N . VAL A 1 107 ? -7.796 13.725 -15.992 1.00 84.31 107 VAL A N 1
ATOM 886 C CA . VAL A 1 107 ? -8.730 12.632 -15.735 1.00 84.31 107 VAL A CA 1
ATOM 887 C C . VAL A 1 107 ? -8.156 11.749 -14.636 1.00 84.31 107 VAL A C 1
ATOM 889 O O . VAL A 1 107 ? -6.987 11.357 -14.677 1.00 84.31 107 VAL A O 1
ATOM 892 N N . PHE A 1 108 ? -8.996 11.444 -13.653 1.00 87.94 108 PHE A N 1
ATOM 893 C CA . PHE A 1 108 ? -8.673 10.561 -12.540 1.00 87.94 108 PHE A CA 1
ATOM 894 C C . PHE A 1 108 ? -9.439 9.252 -12.686 1.00 87.94 108 PHE A C 1
ATOM 896 O O . PHE A 1 108 ? -10.596 9.248 -13.113 1.00 87.94 108 PHE A O 1
ATOM 903 N N . ASN A 1 109 ? -8.810 8.146 -12.298 1.00 86.56 109 ASN A N 1
ATOM 904 C CA . ASN A 1 109 ? -9.484 6.856 -12.284 1.00 86.56 109 ASN A CA 1
ATOM 905 C C . ASN A 1 109 ? -10.441 6.813 -11.090 1.00 86.56 109 ASN A C 1
ATOM 907 O O . ASN A 1 109 ? -10.015 6.818 -9.936 1.00 86.56 109 ASN A O 1
ATOM 911 N N . PHE A 1 110 ? -11.738 6.780 -11.376 1.00 88.62 110 PHE A N 1
ATOM 912 C CA . PHE A 1 110 ? -12.783 6.645 -10.372 1.00 88.62 110 PHE A CA 1
ATOM 913 C C . PHE A 1 110 ? -13.222 5.185 -10.282 1.00 88.62 110 PHE A C 1
ATOM 915 O O . PHE A 1 110 ? -13.689 4.614 -11.265 1.00 88.62 110 PHE A O 1
ATOM 922 N N . THR A 1 111 ? -13.062 4.579 -9.109 1.00 88.44 111 THR A N 1
ATOM 923 C CA . THR A 1 111 ? -13.399 3.172 -8.870 1.00 88.44 111 THR A CA 1
ATOM 924 C C . THR A 1 111 ? -14.424 3.076 -7.753 1.00 88.44 111 THR A C 1
ATOM 926 O O . THR A 1 111 ? -14.212 3.607 -6.664 1.00 88.44 111 THR A O 1
ATOM 929 N N . ILE A 1 112 ? -15.521 2.366 -8.010 1.00 90.00 112 ILE A N 1
ATOM 930 C CA . ILE A 1 112 ? -16.495 1.982 -6.988 1.00 90.00 112 ILE A CA 1
ATOM 931 C C . ILE A 1 112 ? -16.367 0.479 -6.777 1.00 90.00 112 ILE A C 1
ATOM 933 O O . ILE A 1 112 ? -16.387 -0.285 -7.740 1.00 90.00 112 ILE A O 1
ATOM 937 N N . TYR A 1 113 ? -16.251 0.047 -5.527 1.00 86.62 113 TYR A N 1
ATOM 938 C CA . TYR A 1 113 ? -16.238 -1.370 -5.180 1.00 86.62 113 TYR A CA 1
ATOM 939 C C . TYR A 1 113 ? -17.042 -1.631 -3.910 1.00 86.62 113 TYR A C 1
ATOM 941 O O . TYR A 1 113 ? -17.268 -0.733 -3.098 1.00 86.62 113 TYR A O 1
ATOM 949 N N . ASN A 1 114 ? -17.484 -2.878 -3.751 1.00 85.88 114 ASN A N 1
ATOM 950 C CA . ASN A 1 114 ? -18.187 -3.315 -2.555 1.00 85.88 114 ASN A CA 1
ATOM 951 C C . ASN A 1 114 ? -17.180 -3.780 -1.488 1.00 85.88 114 ASN A C 1
ATOM 953 O O . ASN A 1 114 ? -16.318 -4.612 -1.775 1.00 85.88 114 ASN A O 1
ATOM 957 N N . LEU A 1 115 ? -17.281 -3.252 -0.267 1.00 80.94 115 LEU A N 1
ATOM 958 C CA . LEU A 1 115 ? -16.358 -3.565 0.832 1.00 80.94 115 LEU A CA 1
ATOM 959 C C . LEU A 1 115 ? -16.540 -4.973 1.413 1.00 80.94 115 LEU A C 1
ATOM 961 O O . LEU A 1 115 ? -15.578 -5.547 1.927 1.00 80.94 115 LEU A O 1
ATOM 965 N N . LYS A 1 116 ? -17.753 -5.531 1.337 1.00 76.25 116 LYS A N 1
ATOM 966 C CA . LYS A 1 116 ? -18.088 -6.868 1.851 1.00 76.25 116 LYS A CA 1
ATOM 967 C C . LYS A 1 116 ? -17.628 -7.984 0.914 1.00 76.25 116 LYS A C 1
ATOM 969 O O . LYS A 1 116 ? -17.349 -9.086 1.371 1.00 76.25 116 LYS A O 1
ATOM 974 N N . SER A 1 117 ? -17.522 -7.694 -0.383 1.00 68.31 117 SER A N 1
ATOM 975 C CA . SER A 1 117 ? -17.091 -8.645 -1.418 1.00 68.31 117 SER A CA 1
ATOM 976 C C . SER A 1 117 ? -15.569 -8.699 -1.642 1.00 68.31 117 SER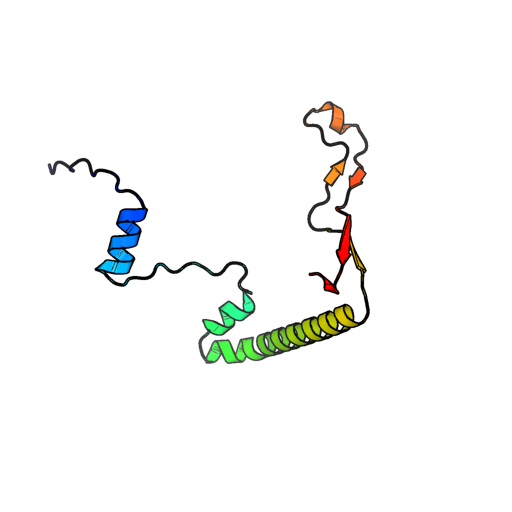 A C 1
ATOM 978 O O . SER A 1 117 ? -15.131 -9.523 -2.446 1.00 68.31 117 SER A O 1
ATOM 980 N N . ASN A 1 118 ? -14.778 -7.818 -1.012 1.00 53.28 118 ASN A N 1
ATOM 981 C CA . ASN A 1 118 ? -13.351 -7.606 -1.315 1.00 53.28 118 ASN A CA 1
ATOM 982 C C . ASN A 1 118 ? -12.425 -7.983 -0.147 1.00 53.28 118 ASN A C 1
ATOM 984 O O . ASN A 1 118 ? -12.626 -7.471 0.986 1.00 53.28 118 ASN A O 1
#

pLDDT: mean 82.74, std 9.76, range [45.22, 94.94]

Sequence (118 aa):
MQEEARKTAVPYLIYYRIFKEGYNISFYTPKKHQCELCAAYEIANASDKNEINGRYEKHWLQKDLSRLEKQKDKECADFVAVYDLQTVLPCPRESTSTFFYVSKLNVFNFTIYNLKSN

Organism: NCBI:txid1421715

Radius of gyration: 26.01 Å; Cα contacts (8 Å, |Δi|>4): 68; chains: 1; bounding box: 68×57×54 Å

Solvent-accessible surface area (backbone atoms only — not comparable to full-atom values): 7502 Å² total; per-residue (Å²): 135,85,81,80,73,86,77,77,87,74,61,68,68,61,55,50,46,47,38,41,69,74,67,65,44,80,82,86,72,83,73,81,88,70,56,66,69,60,53,50,53,72,72,41,52,76,70,56,33,65,70,46,41,67,60,49,53,49,50,52,50,52,52,51,52,52,50,51,52,53,52,52,46,41,76,75,39,60,71,47,78,44,73,48,79,90,58,76,41,58,41,80,79,75,95,55,78,75,59,75,81,51,87,67,42,82,42,64,53,75,46,75,48,49,44,74,83,104

Foldseek 3Di:
DDDPPDDDDDDPVVVVCCCCPVVVDDDDDPDPDDDPLVVCLVPDDPVVVVVSVVVVVVVVVVVVVVVVVLVVCLVPDFKDKDWDPPDFDWPPDDPDPVCVPPDTDTDTDIDMDTSPVD